Protein AF-S9SCV1-F1 (afdb_monomer)

Radius of gyration: 21.68 Å; Cα contacts (8 Å, |Δi|>4): 17; chains: 1; bounding box: 52×56×35 Å

Organism: NCBI:txid1316936

Secondary structure (DSSP, 8-state):
---------------------------TT-----EETTEEPPPHHHHHH-HHHHHHHHHTT--HHHHHHHHHHHHHHT-

Structure (mmCIF, N/CA/C/O backbone):
data_AF-S9SCV1-F1
#
_entry.id   AF-S9SCV1-F1
#
loop_
_atom_site.group_PDB
_atom_site.id
_atom_site.type_symbol
_atom_site.label_atom_id
_atom_site.label_alt_id
_atom_site.label_comp_id
_atom_site.label_asym_id
_atom_site.label_entity_id
_atom_site.label_seq_id
_atom_site.pdbx_PDB_ins_code
_atom_site.Cartn_x
_atom_site.Cartn_y
_atom_site.Cartn_z
_atom_site.occupancy
_atom_site.B_iso_or_equiv
_atom_site.auth_seq_id
_atom_site.auth_comp_id
_atom_site.auth_asym_id
_atom_site.auth_atom_id
_atom_site.pdbx_PDB_model_num
ATOM 1 N N . MET A 1 1 ? 41.966 -37.692 -24.506 1.00 40.03 1 MET A N 1
ATOM 2 C CA . MET A 1 1 ? 40.658 -37.044 -24.717 1.00 40.03 1 MET A CA 1
ATOM 3 C C . MET A 1 1 ? 40.310 -36.246 -23.467 1.00 40.03 1 MET A C 1
ATOM 5 O O . MET A 1 1 ? 40.383 -36.805 -22.387 1.00 40.03 1 MET A O 1
ATOM 9 N N . LEU A 1 2 ? 40.065 -34.948 -23.672 1.00 50.88 2 LEU A N 1
ATOM 10 C CA . LEU A 1 2 ? 39.389 -33.914 -22.867 1.00 50.88 2 LEU A CA 1
ATOM 11 C C . LEU A 1 2 ? 39.492 -33.902 -21.323 1.00 50.88 2 LEU A C 1
ATOM 13 O O . LEU A 1 2 ? 38.899 -34.709 -20.617 1.00 50.88 2 LEU A O 1
ATOM 17 N N . SER A 1 3 ? 40.180 -32.851 -20.861 1.00 42.59 3 SER A N 1
ATOM 18 C CA . SER A 1 3 ? 40.176 -32.220 -19.537 1.00 42.59 3 SER A CA 1
ATOM 19 C C . SER A 1 3 ? 38.791 -31.951 -18.944 1.00 42.59 3 SER A C 1
ATOM 21 O O . SER A 1 3 ? 37.845 -31.647 -19.666 1.00 42.59 3 SER A O 1
ATOM 23 N N . GLY A 1 4 ? 38.734 -31.875 -17.612 1.00 48.94 4 GLY A N 1
ATOM 24 C CA . GLY A 1 4 ? 37.605 -31.296 -16.886 1.00 48.94 4 GLY A CA 1
ATOM 25 C C . GLY A 1 4 ? 37.941 -30.976 -15.431 1.00 48.94 4 GLY A C 1
ATOM 26 O O . GLY A 1 4 ? 37.388 -31.583 -14.523 1.00 48.94 4 GLY A O 1
ATOM 27 N N . THR A 1 5 ? 38.871 -30.050 -15.185 1.00 51.31 5 THR A N 1
ATOM 28 C CA . THR A 1 5 ? 39.138 -29.534 -13.834 1.00 51.31 5 THR A CA 1
ATOM 29 C C . THR A 1 5 ? 38.073 -28.491 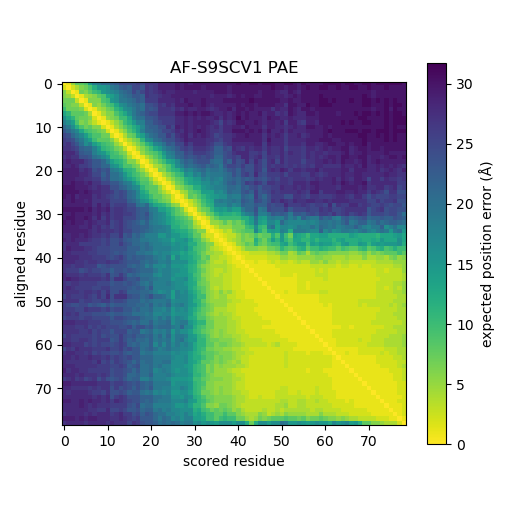-13.494 1.00 51.31 5 THR A C 1
ATOM 31 O O . THR A 1 5 ? 38.165 -27.339 -13.918 1.00 51.31 5 THR A O 1
ATOM 34 N N . THR A 1 6 ? 37.036 -28.892 -12.759 1.00 57.66 6 THR A N 1
ATOM 35 C CA . THR A 1 6 ? 35.982 -27.993 -12.269 1.00 57.66 6 THR A CA 1
ATOM 36 C C . THR A 1 6 ? 36.578 -26.993 -11.282 1.00 57.66 6 THR A C 1
ATOM 38 O O . THR A 1 6 ? 36.812 -27.298 -10.114 1.00 57.66 6 THR A O 1
ATOM 41 N N . ARG A 1 7 ? 36.859 -25.780 -11.759 1.00 44.44 7 ARG A N 1
ATOM 42 C CA . ARG A 1 7 ? 37.294 -24.659 -10.927 1.00 44.44 7 ARG A CA 1
ATOM 43 C C . ARG A 1 7 ? 36.041 -23.986 -10.367 1.00 44.44 7 ARG A C 1
ATOM 45 O O . ARG A 1 7 ? 35.353 -23.268 -11.085 1.00 44.44 7 ARG A O 1
ATOM 52 N N . ALA A 1 8 ? 35.728 -24.247 -9.101 1.00 50.31 8 ALA A N 1
ATOM 53 C CA . ALA A 1 8 ? 34.725 -23.484 -8.370 1.00 50.31 8 ALA A CA 1
ATOM 54 C C . ALA A 1 8 ? 35.214 -22.032 -8.246 1.00 50.31 8 ALA A C 1
ATOM 56 O O . ALA A 1 8 ? 36.224 -21.759 -7.597 1.00 50.31 8 ALA A O 1
ATOM 57 N N . VAL A 1 9 ? 34.534 -21.109 -8.924 1.00 52.88 9 VAL A N 1
ATOM 58 C CA . VAL A 1 9 ? 34.762 -19.670 -8.783 1.00 52.88 9 VAL A CA 1
ATOM 59 C C . VAL A 1 9 ? 33.819 -19.173 -7.686 1.00 52.88 9 VAL A C 1
ATOM 61 O O . VAL A 1 9 ? 32.606 -19.324 -7.842 1.00 52.88 9 VAL A O 1
ATOM 64 N N . PRO A 1 10 ? 34.314 -18.588 -6.583 1.00 49.50 10 PRO A N 1
ATOM 65 C CA . PRO A 1 10 ? 33.441 -17.892 -5.655 1.00 49.50 10 PRO A CA 1
ATOM 66 C C . PRO A 1 10 ? 32.956 -16.623 -6.359 1.00 49.50 10 PRO A C 1
ATOM 68 O O . PRO A 1 10 ? 33.753 -15.741 -6.683 1.00 49.50 10 PRO A O 1
ATOM 71 N N . ILE A 1 11 ? 31.655 -16.535 -6.642 1.00 52.56 11 ILE A N 1
ATOM 72 C CA . ILE A 1 11 ? 31.057 -15.277 -7.088 1.00 52.56 11 ILE A CA 1
ATOM 73 C C . ILE A 1 11 ? 31.119 -14.337 -5.889 1.00 52.56 11 ILE A C 1
ATOM 75 O O . ILE A 1 11 ? 30.418 -14.512 -4.893 1.00 52.56 11 ILE A O 1
ATOM 79 N N . LEU A 1 12 ? 32.042 -13.385 -5.994 1.00 47.62 12 LEU A N 1
ATOM 80 C CA . LEU A 1 12 ? 32.221 -12.263 -5.094 1.00 47.62 12 LEU A CA 1
ATOM 81 C C . LEU A 1 12 ? 30.847 -11.626 -4.840 1.00 47.62 12 LEU A C 1
ATOM 83 O O . LEU A 1 12 ? 30.183 -11.187 -5.780 1.00 47.62 12 LEU A O 1
ATOM 87 N N . VAL A 1 13 ? 30.425 -11.595 -3.575 1.00 50.22 13 VAL A N 1
ATOM 88 C CA . VAL A 1 13 ? 29.272 -10.821 -3.109 1.00 50.22 13 VAL A CA 1
ATOM 89 C C . VAL A 1 13 ? 29.513 -9.368 -3.511 1.00 50.22 13 VAL A C 1
ATOM 91 O O . VAL A 1 13 ? 30.303 -8.654 -2.894 1.00 50.22 13 VAL A O 1
ATOM 94 N N . GLY A 1 14 ? 28.876 -8.961 -4.607 1.00 44.91 14 GLY A N 1
ATOM 95 C CA . GLY A 1 14 ? 28.859 -7.583 -5.059 1.00 44.91 14 GLY A CA 1
ATOM 96 C C . GLY A 1 14 ? 28.194 -6.726 -3.993 1.00 44.91 14 GLY A C 1
ATOM 97 O O . GLY A 1 14 ? 27.119 -7.053 -3.489 1.00 44.91 14 GLY A O 1
ATOM 98 N N . SER A 1 15 ? 28.865 -5.640 -3.630 1.00 50.31 15 SER A N 1
ATOM 99 C CA . SER A 1 15 ? 28.352 -4.606 -2.746 1.00 50.31 15 SER A CA 1
ATOM 100 C C . SER A 1 15 ? 26.940 -4.189 -3.170 1.00 50.31 15 SER A C 1
ATOM 102 O O . SER A 1 15 ? 26.702 -3.855 -4.331 1.00 50.31 15 SER A O 1
ATOM 104 N N . ARG A 1 16 ? 25.996 -4.201 -2.214 1.00 53.25 16 ARG A N 1
ATOM 105 C CA . ARG A 1 16 ? 24.681 -3.553 -2.340 1.00 53.25 16 ARG A CA 1
ATOM 106 C C . ARG A 1 16 ? 24.898 -2.147 -2.906 1.00 53.25 16 ARG A C 1
ATOM 108 O O . ARG A 1 16 ? 25.361 -1.263 -2.188 1.00 53.25 16 ARG A O 1
ATOM 115 N N . GLN A 1 17 ? 24.584 -1.940 -4.182 1.00 51.12 17 GLN A N 1
ATOM 116 C CA . GLN A 1 17 ? 24.499 -0.593 -4.724 1.00 51.12 17 GLN A CA 1
ATOM 117 C C . GLN A 1 17 ? 23.342 0.111 -4.003 1.00 51.12 17 GLN A C 1
ATOM 119 O O . GLN A 1 17 ? 22.237 -0.437 -3.973 1.00 51.12 17 GLN A O 1
ATOM 124 N N . PRO A 1 18 ? 23.557 1.291 -3.398 1.00 46.38 18 PRO A N 1
ATOM 125 C CA . PRO A 1 18 ? 22.449 2.079 -2.891 1.00 46.38 18 PRO A CA 1
ATOM 126 C C . PRO A 1 18 ? 21.562 2.441 -4.083 1.00 46.38 18 PRO A C 1
ATOM 128 O O . PRO A 1 18 ? 22.060 2.902 -5.114 1.00 46.38 18 PRO A O 1
ATOM 131 N N . ALA A 1 19 ? 20.261 2.179 -3.957 1.00 54.50 19 ALA A N 1
ATOM 132 C CA . ALA A 1 19 ? 19.265 2.549 -4.949 1.00 54.50 19 ALA A CA 1
ATOM 133 C C . ALA A 1 19 ? 19.496 4.012 -5.356 1.00 54.50 19 ALA A C 1
ATOM 135 O O . ALA A 1 19 ? 19.414 4.913 -4.522 1.00 54.50 19 ALA A O 1
ATOM 136 N N . ARG A 1 20 ? 19.852 4.247 -6.627 1.00 52.88 20 ARG A N 1
ATOM 137 C CA . ARG A 1 20 ? 19.953 5.601 -7.179 1.00 52.88 20 ARG A CA 1
ATOM 138 C C . ARG A 1 20 ? 18.604 6.275 -6.957 1.00 52.88 20 ARG A C 1
ATOM 140 O O . ARG A 1 20 ? 17.623 5.903 -7.595 1.00 52.88 20 ARG A O 1
ATOM 147 N N . ILE A 1 21 ? 18.564 7.261 -6.067 1.00 54.53 21 ILE A N 1
ATOM 148 C CA . ILE A 1 21 ? 17.427 8.166 -5.928 1.00 54.53 21 ILE A CA 1
ATOM 149 C C . ILE A 1 21 ? 17.387 8.980 -7.222 1.00 54.53 21 ILE A C 1
ATOM 151 O O . ILE A 1 21 ? 18.143 9.932 -7.406 1.00 54.53 21 ILE A O 1
ATOM 155 N N . VAL A 1 22 ? 16.566 8.542 -8.175 1.00 54.53 22 VAL A N 1
ATOM 156 C CA . VAL A 1 22 ? 16.309 9.295 -9.400 1.00 54.53 22 VAL A CA 1
ATOM 157 C C . VAL A 1 22 ? 15.312 10.386 -9.030 1.00 54.53 22 VAL A C 1
ATOM 159 O O . VAL A 1 22 ? 14.110 10.135 -8.985 1.00 54.53 22 VAL A O 1
ATOM 162 N N . SER A 1 23 ? 15.800 11.598 -8.757 1.00 50.75 23 SER A N 1
ATOM 163 C CA . SER A 1 23 ? 14.944 12.788 -8.736 1.00 50.75 23 SER A CA 1
ATOM 164 C C . SER A 1 23 ? 14.378 12.991 -10.139 1.00 50.75 23 SER A C 1
ATOM 166 O O . SER A 1 23 ? 15.018 13.586 -11.005 1.00 50.75 23 SER A O 1
ATOM 168 N N . ARG A 1 24 ? 13.187 12.443 -10.396 1.00 59.03 24 ARG A N 1
ATOM 169 C CA . ARG A 1 24 ? 12.429 12.746 -11.609 1.00 59.03 24 ARG A CA 1
ATOM 170 C C . ARG A 1 24 ? 11.917 14.176 -11.477 1.00 59.03 24 ARG A C 1
ATOM 172 O O . ARG A 1 24 ? 11.018 14.449 -10.690 1.00 59.03 24 ARG A O 1
ATOM 179 N N . VAL A 1 25 ? 12.513 15.084 -12.246 1.00 53.25 25 VAL A N 1
ATOM 180 C CA . VAL A 1 25 ? 11.933 16.402 -12.514 1.00 53.25 25 VAL A CA 1
ATOM 181 C C . VAL A 1 25 ? 10.582 16.158 -13.185 1.00 53.25 25 VAL A C 1
ATOM 183 O O . VAL A 1 25 ? 10.513 15.542 -14.248 1.00 53.25 25 VAL A O 1
ATOM 186 N N . PHE A 1 26 ? 9.506 16.563 -12.518 1.00 51.00 26 PHE A N 1
ATOM 187 C CA . PHE A 1 26 ? 8.143 16.404 -13.009 1.00 51.00 26 PHE A CA 1
ATOM 188 C C . PHE A 1 26 ? 7.905 17.447 -14.112 1.00 51.00 26 PHE A C 1
ATOM 190 O O . PHE A 1 26 ? 7.758 18.630 -13.816 1.00 51.00 26 PHE A O 1
ATOM 197 N N . ASP A 1 27 ? 7.928 17.035 -15.384 1.00 53.00 27 ASP A N 1
ATOM 198 C CA . ASP A 1 27 ? 7.575 17.902 -16.516 1.00 53.00 27 ASP A CA 1
ATOM 199 C C . ASP A 1 27 ? 6.089 17.695 -16.877 1.00 53.00 27 ASP A C 1
ATOM 201 O O . ASP A 1 27 ? 5.723 16.646 -17.415 1.00 53.00 27 ASP A O 1
ATOM 205 N N . PRO A 1 28 ? 5.200 18.665 -16.594 1.00 55.56 28 PRO A N 1
ATOM 206 C CA . PRO A 1 28 ? 3.756 18.504 -16.767 1.00 55.56 28 PRO A CA 1
ATOM 207 C C . PRO A 1 28 ? 3.307 18.450 -18.238 1.00 55.56 28 PRO A C 1
ATOM 209 O O . PRO A 1 28 ? 2.136 18.181 -18.507 1.00 55.56 28 PRO A O 1
ATOM 212 N N . ARG A 1 29 ? 4.197 18.712 -19.210 1.00 54.97 29 ARG A N 1
ATOM 213 C CA . ARG A 1 29 ? 3.835 18.783 -20.640 1.00 54.97 29 ARG A CA 1
ATOM 214 C C . ARG A 1 29 ? 3.887 17.449 -21.375 1.00 54.97 29 ARG A C 1
ATOM 216 O O . ARG A 1 29 ? 3.422 17.361 -22.509 1.00 54.97 29 ARG A O 1
ATOM 223 N N . THR A 1 30 ? 4.406 16.397 -20.748 1.00 54.62 30 THR A N 1
ATOM 224 C CA . THR A 1 30 ? 4.418 15.053 -21.326 1.00 54.62 30 THR A CA 1
ATOM 225 C C . THR A 1 30 ? 3.504 14.140 -20.521 1.00 54.62 30 THR A C 1
ATOM 227 O O . THR A 1 30 ? 3.898 13.596 -19.497 1.00 54.62 30 THR A O 1
ATOM 230 N N . ARG A 1 31 ? 2.280 13.909 -21.021 1.00 57.53 31 ARG A N 1
ATOM 231 C CA . ARG A 1 31 ? 1.425 12.778 -20.610 1.00 57.53 31 ARG A CA 1
ATOM 232 C C . ARG A 1 31 ? 2.053 11.453 -21.065 1.00 57.53 31 ARG A C 1
ATOM 234 O O . ARG A 1 31 ? 1.484 10.724 -21.870 1.00 57.53 31 ARG A O 1
ATOM 241 N N . ARG A 1 32 ? 3.279 11.167 -20.632 1.00 57.22 32 ARG A N 1
ATOM 242 C CA . ARG A 1 32 ? 3.850 9.830 -20.756 1.00 57.22 32 ARG A CA 1
ATOM 243 C C . ARG A 1 32 ? 3.111 8.962 -19.754 1.00 57.22 32 ARG A C 1
ATOM 245 O O . ARG A 1 32 ? 2.969 9.364 -18.600 1.00 57.22 32 ARG A O 1
ATOM 252 N N . SER A 1 33 ?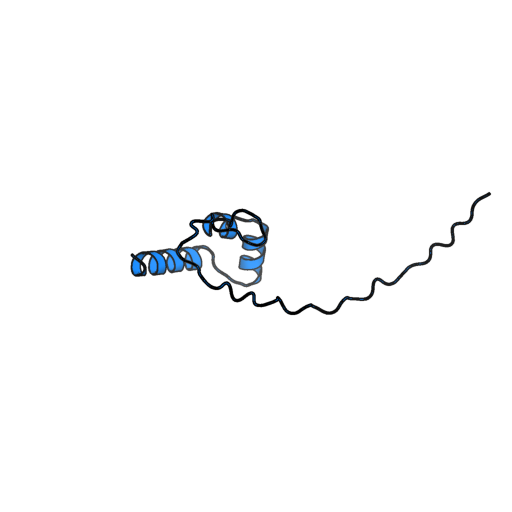 2.614 7.816 -20.210 1.00 60.69 33 SER A N 1
ATOM 253 C CA . SER A 1 33 ? 2.046 6.809 -19.317 1.00 60.69 33 SER A CA 1
ATOM 254 C C . SER A 1 33 ? 3.013 6.585 -18.152 1.00 60.69 33 SER A C 1
ATOM 256 O O . SER A 1 33 ? 4.223 6.528 -18.406 1.00 60.69 33 SER A O 1
ATOM 258 N N . PRO A 1 34 ? 2.519 6.514 -16.904 1.00 62.53 34 PRO A N 1
ATOM 259 C CA . PRO A 1 34 ? 3.369 6.296 -15.745 1.00 62.53 34 PRO A CA 1
ATOM 260 C C . PRO A 1 34 ? 4.176 5.022 -15.987 1.00 62.53 34 PRO A C 1
ATOM 262 O O . PRO A 1 34 ? 3.626 3.935 -16.171 1.00 62.53 34 PRO A O 1
ATOM 265 N N . CYS A 1 35 ? 5.486 5.199 -16.145 1.00 61.66 35 CYS A N 1
ATOM 266 C CA . CYS A 1 35 ? 6.397 4.115 -16.445 1.00 61.66 35 CYS A CA 1
ATOM 267 C C . CYS A 1 35 ? 7.412 3.972 -15.316 1.00 61.66 35 CYS A C 1
ATOM 269 O O . CYS A 1 35 ? 8.190 4.890 -15.006 1.00 61.66 35 CYS A O 1
ATOM 271 N N . TYR A 1 36 ? 7.417 2.797 -14.697 1.00 66.31 36 TYR A N 1
ATOM 272 C CA . TYR A 1 36 ? 8.372 2.428 -13.668 1.00 66.31 36 TYR A CA 1
ATOM 273 C C . TYR A 1 36 ? 9.421 1.503 -14.280 1.00 66.31 36 TYR A C 1
ATOM 275 O O . TYR A 1 36 ? 9.099 0.467 -14.855 1.00 66.31 36 TYR A O 1
ATOM 283 N N . ALA A 1 37 ? 10.690 1.912 -14.214 1.00 75.50 37 ALA A N 1
ATOM 284 C CA . ALA A 1 37 ? 11.812 1.173 -14.802 1.00 75.50 37 ALA A CA 1
ATOM 285 C C . ALA A 1 37 ? 11.640 0.784 -16.295 1.00 75.50 37 ALA A C 1
ATOM 287 O O . ALA A 1 37 ? 12.195 -0.212 -16.742 1.00 75.50 37 ALA A O 1
ATOM 288 N N . GLY A 1 38 ? 10.891 1.573 -17.077 1.00 77.62 38 GLY A N 1
ATOM 289 C CA . GLY A 1 38 ? 10.633 1.297 -18.499 1.00 77.62 38 GLY A CA 1
ATOM 290 C C . GLY A 1 3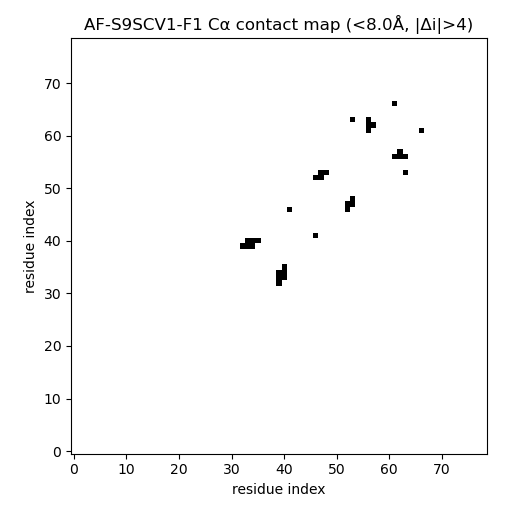8 ? 9.438 0.377 -18.772 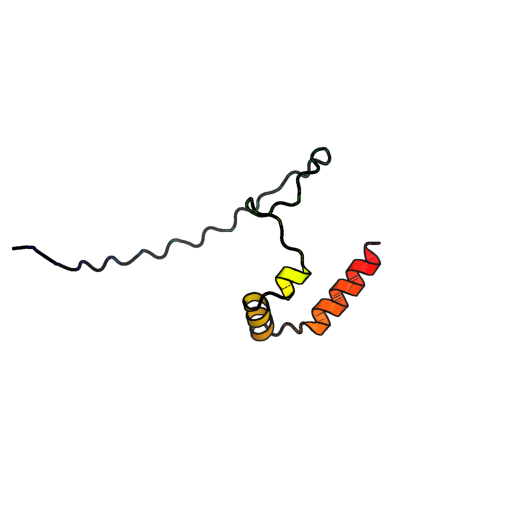1.00 77.62 38 GLY A C 1
ATOM 291 O O . GLY A 1 38 ? 9.082 0.203 -19.932 1.00 77.62 38 GLY A O 1
ATOM 292 N N . ASN A 1 39 ? 8.782 -0.138 -17.729 1.00 77.94 39 ASN A N 1
ATOM 293 C CA . ASN A 1 39 ? 7.537 -0.897 -17.824 1.00 77.94 39 ASN A CA 1
ATOM 294 C C . ASN A 1 39 ? 6.334 -0.010 -17.495 1.00 77.94 39 ASN A C 1
ATOM 296 O O . ASN A 1 39 ? 6.495 1.044 -16.873 1.00 77.94 39 ASN A O 1
ATOM 300 N N . ALA A 1 40 ? 5.135 -0.443 -17.890 1.00 84.62 40 ALA A N 1
ATOM 301 C CA . ALA A 1 40 ? 3.905 0.140 -17.367 1.00 84.62 40 ALA A CA 1
ATOM 302 C C . ALA A 1 40 ? 3.908 0.015 -15.838 1.00 84.62 40 ALA A C 1
ATOM 304 O O . ALA A 1 40 ? 4.218 -1.050 -15.302 1.00 84.62 40 ALA A O 1
ATOM 305 N N . GLU A 1 41 ? 3.642 1.119 -15.146 1.00 87.00 41 GLU A N 1
ATOM 306 C CA . GLU A 1 41 ? 3.547 1.103 -13.692 1.00 87.00 41 GLU A CA 1
ATOM 307 C C . GLU A 1 41 ? 2.306 0.300 -13.275 1.00 87.00 41 GLU A C 1
ATOM 309 O O . GLU A 1 41 ? 1.212 0.607 -13.760 1.00 87.00 41 GLU A O 1
ATOM 3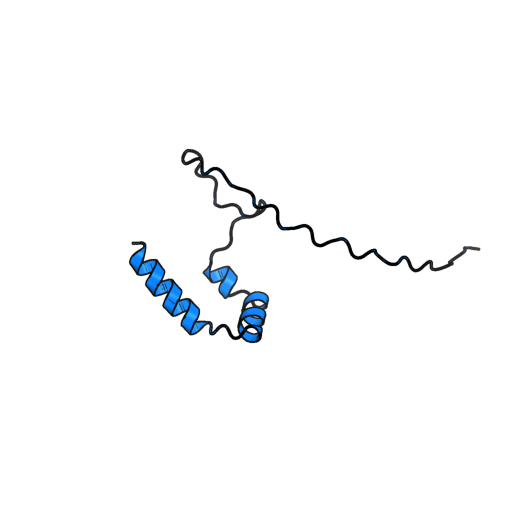14 N N . PRO A 1 42 ? 2.461 -0.737 -12.432 1.00 89.06 42 PRO A N 1
ATOM 315 C CA . PRO A 1 42 ? 1.327 -1.510 -11.958 1.00 89.06 42 PRO A CA 1
ATOM 316 C C . PRO A 1 42 ? 0.454 -0.648 -11.050 1.00 89.06 42 PRO A C 1
ATOM 318 O O . PRO A 1 42 ? 0.933 0.238 -10.336 1.00 89.06 42 PRO A O 1
ATOM 321 N N . SER A 1 43 ? -0.841 -0.930 -11.056 1.00 89.88 43 SER A N 1
ATOM 322 C CA . SER A 1 43 ? -1.751 -0.349 -10.081 1.00 89.88 43 SER A CA 1
ATOM 323 C C . SER A 1 43 ? -1.400 -0.826 -8.670 1.00 89.88 43 SER A C 1
ATOM 325 O O . SER A 1 43 ? -0.839 -1.904 -8.461 1.00 89.88 43 SER A O 1
ATOM 327 N N . LEU A 1 44 ? -1.765 -0.027 -7.669 1.00 90.12 44 LEU A N 1
ATOM 328 C CA . LEU A 1 44 ? -1.541 -0.404 -6.276 1.00 90.12 44 LEU A CA 1
ATOM 329 C C . LEU A 1 44 ? -2.280 -1.702 -5.908 1.00 90.12 44 LEU A C 1
ATOM 331 O O . LEU A 1 44 ? -1.750 -2.515 -5.157 1.00 90.12 44 LEU A O 1
ATOM 335 N N . ASP A 1 45 ? -3.469 -1.916 -6.473 1.00 92.50 45 ASP A N 1
ATOM 336 C CA . ASP A 1 45 ? -4.276 -3.108 -6.213 1.00 92.50 45 ASP A CA 1
ATOM 337 C C . ASP A 1 45 ? -3.617 -4.369 -6.811 1.00 92.50 45 ASP A C 1
ATOM 339 O O . ASP A 1 45 ? -3.623 -5.422 -6.175 1.00 92.50 45 ASP A O 1
ATOM 343 N N . GLU A 1 46 ? -2.966 -4.257 -7.978 1.00 93.19 46 GLU A N 1
ATOM 344 C CA . GLU A 1 46 ? -2.146 -5.337 -8.555 1.00 93.19 46 GLU A CA 1
ATOM 345 C C . GLU A 1 46 ? -0.952 -5.684 -7.657 1.00 93.19 46 GLU A C 1
ATOM 347 O O . GLU A 1 46 ? -0.672 -6.861 -7.440 1.00 93.19 46 GLU A O 1
ATOM 352 N N . VAL A 1 47 ? -0.276 -4.680 -7.089 1.00 93.88 47 VAL A N 1
ATOM 353 C CA . VAL A 1 47 ? 0.860 -4.901 -6.177 1.00 93.88 47 VAL A CA 1
ATOM 354 C C . VAL A 1 47 ? 0.411 -5.568 -4.874 1.00 93.88 47 VAL A C 1
ATOM 356 O O . VAL A 1 47 ? 1.072 -6.486 -4.403 1.00 93.88 47 VAL A O 1
ATOM 359 N N . ILE A 1 48 ? -0.716 -5.149 -4.291 1.00 94.94 48 ILE A N 1
ATOM 360 C CA . ILE A 1 48 ? -1.258 -5.748 -3.056 1.00 94.94 48 ILE A CA 1
ATOM 361 C C . ILE A 1 48 ? -1.803 -7.163 -3.313 1.00 94.94 48 ILE A C 1
ATOM 363 O O . ILE A 1 48 ? -1.769 -8.023 -2.428 1.00 94.94 48 ILE A O 1
ATOM 367 N N . GLY A 1 49 ? -2.316 -7.416 -4.518 1.00 93.81 49 GLY A N 1
ATOM 368 C CA . GLY A 1 49 ? -2.794 -8.727 -4.949 1.00 93.81 49 GLY A CA 1
ATOM 369 C C . GLY A 1 49 ? -1.682 -9.734 -5.253 1.00 93.81 49 GLY A C 1
ATOM 370 O O . GLY A 1 49 ? -1.957 -10.934 -5.288 1.00 93.81 49 GLY A O 1
ATOM 371 N N . ASP A 1 50 ? -0.444 -9.279 -5.447 1.00 96.38 50 ASP A N 1
ATOM 372 C CA . ASP A 1 50 ? 0.680 -10.144 -5.789 1.00 96.38 50 ASP A CA 1
ATOM 373 C C . ASP A 1 50 ? 1.004 -11.148 -4.654 1.00 96.38 50 ASP A C 1
ATOM 375 O O . ASP A 1 50 ? 1.187 -10.750 -3.497 1.00 96.38 50 ASP A O 1
ATOM 379 N N . PRO A 1 51 ? 1.111 -12.462 -4.943 1.00 96.69 51 PRO A N 1
ATOM 380 C CA . PRO A 1 51 ? 1.360 -13.479 -3.920 1.00 96.69 51 PRO A CA 1
ATOM 381 C C . PRO A 1 51 ? 2.672 -13.300 -3.148 1.00 96.69 51 PRO A C 1
ATOM 383 O O . PRO A 1 51 ? 2.722 -13.599 -1.953 1.00 96.69 51 PRO A O 1
ATOM 386 N N . MET A 1 52 ? 3.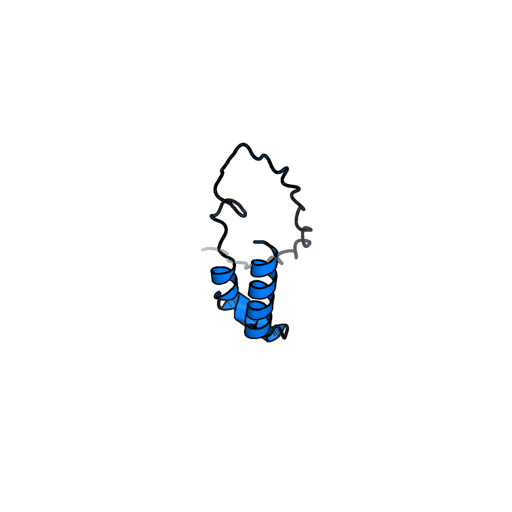732 -12.817 -3.805 1.00 97.38 52 MET A N 1
ATOM 387 C CA . MET A 1 52 ? 5.018 -12.560 -3.155 1.00 97.38 52 MET A CA 1
ATOM 388 C C . MET A 1 52 ? 4.874 -11.399 -2.175 1.00 97.38 52 MET A C 1
ATOM 390 O O . MET A 1 52 ? 5.315 -11.500 -1.032 1.00 97.38 52 MET A O 1
ATOM 394 N N . VAL A 1 53 ? 4.218 -10.317 -2.597 1.00 96.50 53 VAL A N 1
ATOM 395 C CA . VAL A 1 53 ? 3.965 -9.158 -1.735 1.00 96.50 53 VAL A CA 1
ATOM 396 C C . VAL A 1 53 ? 3.094 -9.552 -0.546 1.00 96.50 53 VAL A C 1
ATOM 398 O O . VAL A 1 53 ? 3.456 -9.231 0.583 1.00 96.50 53 VAL A O 1
ATOM 401 N N . ARG A 1 54 ? 2.020 -10.327 -0.749 1.00 96.56 54 ARG A N 1
ATOM 402 C CA . ARG A 1 54 ? 1.184 -10.823 0.360 1.00 96.56 54 ARG A CA 1
ATOM 403 C C . ARG A 1 54 ? 1.970 -11.673 1.352 1.00 96.56 54 ARG A C 1
ATOM 405 O O . ARG A 1 54 ? 1.769 -11.533 2.553 1.00 96.56 54 ARG A O 1
ATOM 412 N N . HIS A 1 55 ? 2.871 -12.524 0.868 1.00 97.06 55 HIS A N 1
ATOM 413 C CA . HIS A 1 55 ? 3.729 -13.317 1.745 1.00 97.06 55 HIS A CA 1
ATOM 414 C C . HIS A 1 55 ? 4.683 -12.438 2.567 1.00 97.06 55 HIS A C 1
ATOM 416 O O . HIS A 1 55 ? 4.871 -12.675 3.758 1.00 97.06 55 HIS A O 1
ATOM 422 N N . LEU A 1 56 ? 5.265 -11.401 1.955 1.00 97.88 56 LEU A N 1
ATOM 423 C CA . LEU A 1 56 ? 6.116 -10.441 2.662 1.00 97.88 56 LEU A CA 1
ATOM 424 C C . LEU A 1 56 ? 5.322 -9.629 3.690 1.00 97.88 56 LEU A C 1
ATOM 426 O O . LEU A 1 56 ? 5.796 -9.438 4.802 1.00 97.88 56 LEU A O 1
ATOM 430 N N . MET A 1 57 ? 4.109 -9.201 3.341 1.00 96.81 57 MET A N 1
ATOM 431 C CA . MET A 1 57 ? 3.205 -8.504 4.253 1.00 96.81 57 MET A CA 1
ATOM 432 C C . MET A 1 57 ? 2.876 -9.358 5.476 1.00 96.81 57 MET A C 1
ATOM 434 O O . MET A 1 57 ? 3.015 -8.875 6.593 1.00 96.81 57 MET A O 1
ATOM 438 N N . ASP A 1 58 ? 2.510 -10.625 5.279 1.00 97.06 58 ASP A N 1
ATOM 439 C CA . ASP A 1 58 ? 2.228 -11.558 6.375 1.00 97.06 58 ASP A CA 1
ATOM 440 C C . ASP A 1 58 ? 3.458 -11.767 7.271 1.00 97.06 58 ASP A C 1
ATOM 442 O O . ASP A 1 58 ? 3.387 -11.604 8.490 1.00 97.06 58 ASP A O 1
ATOM 446 N N . ARG A 1 59 ? 4.626 -12.008 6.657 1.00 97.75 59 ARG A N 1
ATOM 447 C CA . ARG A 1 59 ? 5.906 -12.142 7.367 1.00 97.75 59 ARG A CA 1
ATOM 448 C C . ARG A 1 59 ? 6.239 -10.907 8.207 1.00 97.75 59 ARG A C 1
ATOM 450 O O . ARG A 1 59 ?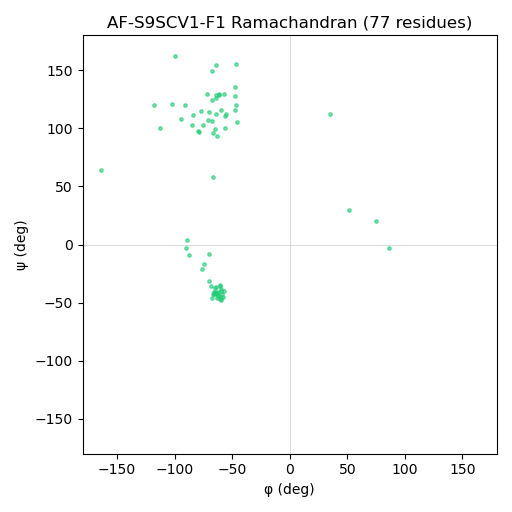 6.762 -11.041 9.311 1.00 97.75 59 ARG A O 1
ATOM 457 N N . ASP A 1 60 ? 5.960 -9.723 7.676 1.00 97.88 60 ASP A N 1
ATOM 458 C CA . ASP A 1 60 ? 6.290 -8.445 8.305 1.00 97.88 60 ASP A CA 1
ATOM 459 C C . ASP 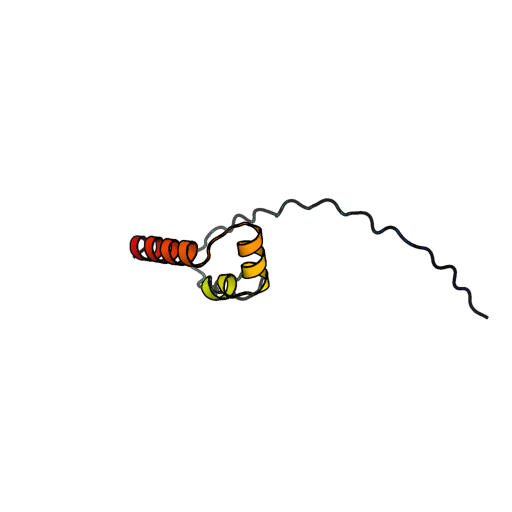A 1 60 ? 5.157 -7.942 9.234 1.00 97.88 60 ASP A C 1
ATOM 461 O O . ASP A 1 60 ? 5.259 -6.854 9.803 1.00 97.88 60 ASP A O 1
ATOM 465 N N . GLY A 1 61 ? 4.088 -8.729 9.428 1.00 97.06 61 GLY A N 1
ATOM 466 C CA . GLY A 1 61 ? 2.973 -8.412 10.328 1.00 97.06 61 GLY A CA 1
ATOM 467 C C . GLY A 1 61 ? 2.011 -7.343 9.798 1.00 97.06 61 GLY A C 1
ATOM 468 O O . GLY A 1 61 ? 1.287 -6.710 10.570 1.00 97.06 61 GLY A O 1
ATOM 469 N N . VAL A 1 62 ? 1.999 -7.112 8.487 1.00 96.94 62 VAL A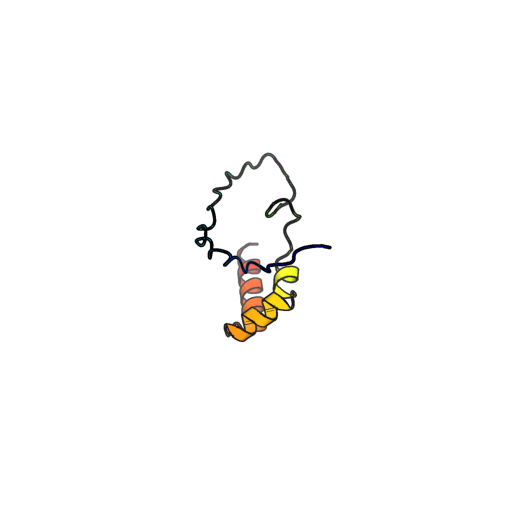 N 1
ATOM 470 C CA . VAL A 1 62 ? 1.119 -6.149 7.824 1.00 96.94 62 VAL A CA 1
ATOM 471 C C . VAL A 1 62 ? -0.240 -6.789 7.554 1.00 96.94 62 VAL A C 1
ATOM 473 O O . VAL A 1 62 ? -0.391 -7.652 6.690 1.00 96.94 62 VAL A O 1
ATOM 476 N N . VAL A 1 63 ? -1.263 -6.309 8.261 1.00 96.25 63 VAL A N 1
ATOM 477 C CA . VAL A 1 63 ? -2.651 -6.749 8.071 1.00 96.25 63 VAL A CA 1
ATOM 478 C C . VAL A 1 63 ? -3.235 -6.092 6.819 1.00 96.25 63 VAL A C 1
ATOM 480 O O . VAL A 1 63 ? -3.413 -4.872 6.775 1.00 96.25 63 VAL A O 1
ATOM 483 N N . VAL A 1 64 ? -3.553 -6.906 5.808 1.00 94.12 64 VAL A N 1
ATOM 484 C CA . VAL A 1 64 ? -4.040 -6.439 4.496 1.00 94.12 64 VAL A CA 1
ATOM 485 C C . VAL A 1 64 ? -5.313 -5.598 4.626 1.00 94.12 64 VAL A C 1
ATOM 487 O O . VAL A 1 64 ? -5.384 -4.520 4.045 1.00 94.12 64 VAL A O 1
ATOM 490 N N . ASP A 1 65 ? -6.283 -6.033 5.429 1.00 95.38 65 ASP A N 1
ATOM 491 C CA . ASP A 1 65 ? -7.560 -5.321 5.584 1.00 95.38 65 ASP A CA 1
ATOM 492 C C . ASP A 1 65 ? -7.381 -3.934 6.221 1.00 95.38 65 ASP A C 1
ATOM 494 O O . ASP A 1 65 ? -8.013 -2.958 5.806 1.00 95.38 65 ASP A O 1
ATOM 498 N N . SER A 1 66 ? -6.462 -3.823 7.185 1.00 96.56 66 SER A N 1
ATOM 499 C CA . SER A 1 66 ? -6.090 -2.545 7.798 1.00 96.56 66 SER A CA 1
ATOM 500 C C . SER A 1 66 ? -5.412 -1.619 6.788 1.00 96.56 66 SER A C 1
ATOM 502 O O . SER A 1 66 ? -5.708 -0.425 6.759 1.00 96.56 66 SER A O 1
ATOM 504 N N . LEU A 1 67 ? -4.531 -2.159 5.934 1.00 95.44 67 LEU A N 1
ATOM 505 C CA . LEU A 1 67 ? -3.897 -1.388 4.863 1.00 95.44 67 LEU A CA 1
ATOM 506 C C . LEU A 1 67 ? -4.936 -0.878 3.856 1.00 95.44 67 LEU A C 1
ATOM 508 O O . LEU A 1 67 ? -4.902 0.297 3.501 1.00 95.44 67 LEU A O 1
ATOM 512 N N . LEU A 1 68 ? -5.863 -1.732 3.415 1.00 95.50 68 LEU A N 1
ATOM 513 C CA . LEU A 1 68 ? -6.920 -1.341 2.479 1.00 95.50 68 LEU A CA 1
ATOM 514 C C . LEU A 1 68 ? -7.821 -0.252 3.072 1.00 95.50 68 LEU A C 1
ATOM 516 O O . LEU A 1 68 ? -8.060 0.761 2.419 1.00 95.50 68 LEU A O 1
ATOM 520 N N . SER A 1 69 ? -8.222 -0.402 4.337 1.00 96.50 69 SER A N 1
ATOM 521 C CA . SER A 1 69 ? -9.016 0.613 5.044 1.00 96.50 69 SER A CA 1
ATOM 522 C C . SER A 1 69 ? -8.297 1.967 5.103 1.00 96.50 69 SER A C 1
ATOM 524 O O . SER A 1 69 ? -8.904 3.008 4.848 1.00 96.50 69 SER A O 1
ATOM 526 N N . LEU A 1 70 ? -6.987 1.962 5.380 1.00 96.38 70 LEU A N 1
ATOM 527 C CA . LEU A 1 70 ? -6.168 3.176 5.385 1.00 96.38 70 LEU A CA 1
ATOM 528 C C . LEU A 1 70 ? -6.077 3.812 3.991 1.00 96.38 70 LEU A C 1
ATOM 530 O O . LEU A 1 70 ? -6.166 5.033 3.854 1.00 96.38 70 LEU A O 1
ATOM 534 N N . LEU A 1 71 ? -5.886 3.003 2.948 1.00 94.94 71 LEU A N 1
ATOM 535 C CA . LEU A 1 71 ? -5.813 3.497 1.574 1.00 94.94 71 LEU A CA 1
ATOM 536 C C . LEU A 1 71 ? -7.119 4.159 1.147 1.00 94.94 71 LEU A C 1
ATOM 538 O O . LEU A 1 71 ? -7.081 5.214 0.513 1.00 94.94 71 LEU A O 1
ATOM 542 N N . ASP A 1 72 ? -8.257 3.583 1.520 1.00 95.25 72 ASP A N 1
ATOM 543 C CA . ASP A 1 72 ? -9.563 4.163 1.227 1.00 95.25 72 ASP A CA 1
ATOM 544 C C . ASP A 1 72 ? -9.767 5.496 1.953 1.00 95.25 72 ASP A C 1
ATOM 546 O O . ASP A 1 72 ? -10.204 6.470 1.336 1.00 95.25 72 ASP A O 1
ATOM 550 N N . GLU A 1 73 ? -9.356 5.596 3.219 1.00 97.00 73 GLU A N 1
ATOM 551 C CA . GLU A 1 73 ? -9.379 6.861 3.957 1.00 97.00 73 GLU A CA 1
ATOM 552 C C . GLU A 1 73 ? -8.518 7.941 3.278 1.00 97.00 73 GLU A C 1
ATOM 554 O O . GLU A 1 73 ? -8.958 9.078 3.089 1.00 97.00 73 GLU A O 1
ATOM 559 N N . VAL A 1 74 ? -7.295 7.599 2.868 1.00 95.88 74 VAL A N 1
ATOM 560 C CA . VAL A 1 74 ? -6.397 8.541 2.186 1.00 95.88 74 VAL A CA 1
ATOM 561 C C . VAL A 1 74 ? -6.961 8.952 0.825 1.00 95.88 74 VAL A C 1
ATOM 563 O O . VAL A 1 74 ? -6.954 10.138 0.494 1.00 95.88 74 VAL A O 1
ATOM 566 N N . ARG A 1 75 ? -7.502 8.008 0.046 1.00 93.00 75 ARG A N 1
ATOM 567 C CA . ARG A 1 75 ? -8.141 8.283 -1.252 1.00 93.00 75 ARG A CA 1
ATOM 568 C C . ARG A 1 75 ? -9.319 9.245 -1.111 1.00 93.00 75 ARG A C 1
ATOM 570 O O . ARG A 1 75 ? -9.485 10.109 -1.968 1.00 93.00 75 ARG A O 1
ATOM 577 N N . LEU A 1 76 ? -10.109 9.123 -0.043 1.00 95.12 76 LEU A N 1
ATOM 578 C CA . LEU A 1 76 ? -11.208 10.047 0.248 1.00 95.12 76 LEU A CA 1
ATOM 579 C C . LEU A 1 76 ? -10.712 11.469 0.529 1.00 95.12 76 LEU A C 1
ATOM 581 O O . LEU A 1 76 ? -11.357 12.421 0.107 1.00 95.12 76 LEU A O 1
ATOM 585 N N . ARG A 1 77 ? -9.566 11.618 1.200 1.00 95.06 77 ARG A N 1
ATOM 586 C CA . ARG A 1 77 ? -8.977 12.928 1.532 1.00 95.06 77 ARG A CA 1
ATOM 587 C C . ARG A 1 77 ? -8.286 13.622 0.357 1.00 95.06 77 ARG A C 1
ATOM 589 O O . ARG A 1 77 ? -8.057 14.823 0.422 1.00 95.06 77 ARG A O 1
ATOM 596 N N . LEU A 1 78 ? -7.893 12.867 -0.667 1.00 90.62 78 LEU A N 1
ATOM 597 C CA . LEU A 1 78 ? -7.220 13.384 -1.864 1.00 90.62 78 LEU A CA 1
ATOM 598 C C . LEU A 1 78 ? -8.192 13.786 -2.987 1.00 90.62 78 LEU A C 1
ATOM 600 O O . LEU A 1 78 ? -7.739 14.254 -4.032 1.00 90.62 78 LEU A O 1
ATOM 604 N N . ARG A 1 79 ? -9.496 13.568 -2.795 1.00 69.50 79 ARG A N 1
ATOM 605 C CA . ARG A 1 79 ? -10.561 14.058 -3.678 1.00 69.50 79 ARG A CA 1
ATOM 606 C C . ARG A 1 79 ? -10.980 15.469 -3.292 1.00 69.50 79 ARG A C 1
ATOM 608 O O . ARG A 1 79 ? -11.324 16.217 -4.231 1.00 69.50 79 ARG A O 1
#

Solvent-accessible surface area (backbone atoms only — not comparable to full-atom values): 5425 Å² total; per-residue (Å²): 135,84,89,80,85,86,74,86,74,82,80,72,83,72,76,82,72,76,80,78,82,74,82,75,79,84,60,91,87,60,91,64,73,68,57,50,97,85,37,77,51,75,53,70,66,58,53,63,66,32,69,67,49,43,51,50,30,56,76,72,69,49,55,64,70,61,51,51,54,50,50,53,54,51,55,62,72,76,108

pLDDT: mean 74.61, std 20.88, range [40.03, 97.88]

Foldseek 3Di:
DDDDDDDDDPPPPDPDDDPPPPPPPDDPPDPDQDDDPNHRDDDPVVQLPDPVNVVVCVVVVNDSVVVVVVVVVVVVVVD

Sequence (79 aa):
MLSGTTRAVPILVGSRQPARIVSRVFDPRTRRSPCYAGNAEPSLDEVIGDPMVRHLMDRDGVVVDSLLSLLDEVRLRLR

Mean predicted aligned error: 16.18 Å